Protein AF-A0AAV5L1L2-F1 (afdb_monomer_lite)

Radius of gyration: 14.23 Å; chains: 1; bounding box: 31×30×37 Å

Foldseek 3Di:
DQVVLLVQFQWKWWADQLDIDIDGSHDADDCFVVLLVVVVNVVSVVDPPPDHTDMATEHRDDAADAFPVQQDDDPGDDTHAYEYCDDDPGHDHHHDPTSPVRHD

Sequence (104 aa):
MVDRAQKTANFKLIIVNGRAYMERYNRAFQTRDVFTLWGILQLLRKYPGKVPDLELMFDCVDWPVIKSSDYAGPNASAPPPLFRYCADDETLDIVFPDWSFWGW

pLDDT: mean 94.89, std 3.11, range [80.69, 98.31]

Secondary structure (DSSP, 8-state):
-GGGGGGT-SEEEEEETTEEEEEESSPPSTTHHHHHHHHHHHHHHHSTTTSPPEEEEE--SSS---BGGGG-STTPPPPP--EES---TTB--EE---GGGT--

Organism: NCBI:txid152421

InterPro domains:
  IPR006598 Glycosyl transferase CAP10 domain [PF05686] (1-104)
  IPR051091 Protein O-Glucosyltransferase/Glycosyltransferase 90 [PTHR12203] (1-104)

Structure (mmCIF, N/CA/C/O backbone):
data_AF-A0AAV5L1L2-F1
#
_entry.id   AF-A0AAV5L1L2-F1
#
loop_
_atom_site.group_PDB
_atom_site.id
_atom_site.type_symbol
_atom_site.label_atom_id
_atom_site.label_alt_id
_atom_site.label_comp_id
_atom_site.label_asym_id
_atom_site.label_entity_id
_atom_site.label_seq_id
_atom_site.pdbx_PDB_ins_code
_atom_site.Cartn_x
_atom_site.Cartn_y
_atom_site.Cartn_z
_atom_site.occupancy
_atom_site.B_iso_or_equiv
_atom_site.auth_seq_id
_atom_site.auth_comp_id
_atom_site.auth_asym_id
_atom_site.auth_atom_id
_atom_site.pdbx_PDB_model_num
ATOM 1 N N . MET A 1 1 ? -1.104 -14.690 -4.875 1.00 80.94 1 MET A N 1
ATOM 2 C CA . MET A 1 1 ? -0.958 -13.534 -5.799 1.00 80.94 1 MET A CA 1
ATOM 3 C C . MET A 1 1 ? -0.361 -12.349 -5.055 1.00 80.94 1 MET A C 1
ATOM 5 O O . MET A 1 1 ? 0.694 -11.888 -5.467 1.00 80.94 1 MET A O 1
ATOM 9 N N . VAL A 1 2 ? -0.976 -11.934 -3.942 1.00 88.44 2 VAL A N 1
ATOM 10 C CA . VAL A 1 2 ? -0.507 -10.843 -3.069 1.00 88.44 2 VAL A CA 1
ATOM 11 C C . VAL A 1 2 ? 0.883 -11.118 -2.476 1.00 88.44 2 VAL A C 1
ATOM 13 O O . VAL A 1 2 ? 1.756 -10.263 -2.567 1.00 88.44 2 VAL A O 1
ATOM 16 N N . ASP A 1 3 ? 1.156 -12.346 -2.018 1.00 92.69 3 ASP A N 1
ATOM 17 C CA . ASP A 1 3 ? 2.458 -12.731 -1.430 1.00 92.69 3 ASP A CA 1
ATOM 18 C C . ASP A 1 3 ? 3.668 -12.497 -2.346 1.00 92.69 3 ASP A C 1
ATOM 20 O O . ASP A 1 3 ? 4.791 -12.335 -1.879 1.00 92.69 3 ASP A O 1
ATOM 24 N N . ARG A 1 4 ? 3.472 -12.427 -3.670 1.00 94.25 4 ARG A N 1
ATOM 25 C CA . ARG A 1 4 ? 4.569 -12.128 -4.603 1.00 94.25 4 ARG A CA 1
ATOM 26 C C . ARG A 1 4 ? 5.141 -10.723 -4.396 1.00 94.25 4 ARG A C 1
ATOM 28 O O . ARG A 1 4 ? 6.318 -10.525 -4.690 1.00 94.25 4 ARG A O 1
ATOM 35 N N . ALA A 1 5 ? 4.337 -9.787 -3.884 1.00 94.38 5 ALA A N 1
ATOM 36 C CA . ALA A 1 5 ? 4.762 -8.426 -3.566 1.00 94.38 5 ALA A CA 1
ATOM 37 C C . ALA A 1 5 ? 5.635 -8.359 -2.296 1.00 94.38 5 ALA A C 1
ATOM 39 O O . ALA A 1 5 ? 6.344 -7.377 -2.089 1.00 94.38 5 ALA A O 1
ATOM 40 N N . GLN A 1 6 ? 5.650 -9.417 -1.469 1.00 94.88 6 GLN A N 1
ATOM 41 C CA . GLN A 1 6 ? 6.442 -9.478 -0.233 1.00 94.88 6 GLN A CA 1
ATOM 42 C C . GLN A 1 6 ? 7.938 -9.242 -0.475 1.00 94.88 6 GLN A C 1
ATOM 44 O O . GLN A 1 6 ? 8.634 -8.742 0.403 1.00 94.88 6 GLN A O 1
ATOM 49 N N . LYS A 1 7 ? 8.437 -9.587 -1.669 1.00 92.50 7 LYS A N 1
ATOM 50 C CA . LYS A 1 7 ? 9.854 -9.451 -2.037 1.00 92.50 7 LYS A CA 1
ATOM 51 C C . LYS A 1 7 ? 10.396 -8.032 -1.846 1.00 92.50 7 LYS A C 1
ATOM 53 O O . LYS A 1 7 ? 11.577 -7.889 -1.551 1.00 92.50 7 LYS A O 1
ATOM 58 N N . THR A 1 8 ? 9.555 -7.017 -2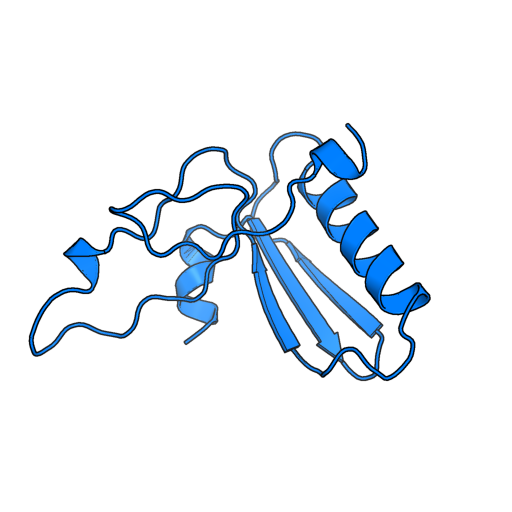.037 1.00 93.00 8 THR A N 1
ATOM 59 C CA . THR A 1 8 ? 9.929 -5.600 -1.914 1.00 93.00 8 THR A CA 1
ATOM 60 C C . THR A 1 8 ? 9.154 -4.879 -0.814 1.00 93.00 8 THR A C 1
ATOM 62 O O . THR A 1 8 ? 9.632 -3.876 -0.298 1.00 93.00 8 THR A O 1
ATOM 65 N N . ALA A 1 9 ? 7.996 -5.400 -0.396 1.00 96.69 9 ALA A N 1
ATOM 66 C CA . ALA A 1 9 ? 7.179 -4.779 0.638 1.00 96.69 9 ALA A CA 1
ATOM 67 C C . ALA A 1 9 ? 7.933 -4.556 1.967 1.00 96.69 9 ALA A C 1
ATOM 69 O O . ALA A 1 9 ? 8.698 -5.396 2.456 1.00 96.69 9 ALA A O 1
ATOM 70 N N . ASN A 1 10 ? 7.643 -3.424 2.607 1.00 97.31 10 ASN A N 1
ATOM 71 C CA . ASN A 1 10 ? 8.035 -3.147 3.984 1.00 97.31 10 ASN A CA 1
ATOM 72 C C . ASN A 1 10 ? 7.086 -3.817 4.975 1.00 97.31 10 ASN A C 1
ATOM 74 O O . ASN A 1 10 ? 7.542 -4.372 5.977 1.00 97.31 10 ASN A O 1
ATOM 78 N N . PHE A 1 11 ? 5.782 -3.793 4.703 1.00 97.56 11 PHE A N 1
ATOM 79 C CA . PHE A 1 11 ? 4.788 -4.407 5.574 1.00 97.56 11 PHE A CA 1
ATOM 80 C C . PHE A 1 11 ? 3.564 -4.898 4.803 1.00 97.56 11 PHE A C 1
ATOM 82 O O . PHE A 1 11 ? 3.259 -4.440 3.700 1.00 97.56 11 PHE A O 1
ATOM 89 N N . LYS A 1 12 ? 2.846 -5.821 5.435 1.00 97.94 12 LYS A N 1
ATOM 90 C CA . LYS A 1 12 ? 1.534 -6.295 5.022 1.00 97.94 12 LYS A CA 1
ATOM 91 C C . LYS A 1 12 ? 0.481 -5.799 5.991 1.00 97.94 12 LYS A C 1
ATOM 93 O O . LYS A 1 12 ? 0.645 -5.926 7.203 1.00 97.94 12 LYS A O 1
ATOM 98 N N . LEU A 1 13 ? -0.603 -5.260 5.458 1.00 97.88 13 LEU A N 1
ATOM 99 C CA . LEU A 1 13 ? -1.782 -4.878 6.217 1.00 97.88 13 LEU A CA 1
ATOM 100 C C . LEU A 1 13 ? -2.916 -5.842 5.900 1.00 97.88 13 LEU A C 1
ATOM 102 O O . LEU A 1 13 ? -3.243 -6.060 4.738 1.00 97.88 13 LEU A O 1
ATOM 106 N N . ILE A 1 14 ? -3.565 -6.342 6.940 1.00 98.12 14 ILE A N 1
ATOM 107 C CA . ILE A 1 14 ? -4.789 -7.123 6.836 1.00 98.12 14 ILE A CA 1
ATOM 108 C C . ILE A 1 14 ? -5.878 -6.393 7.617 1.00 98.12 14 ILE A C 1
ATOM 110 O O . ILE A 1 14 ? -5.665 -5.996 8.761 1.00 98.12 14 ILE A O 1
ATOM 114 N N . ILE A 1 15 ? -7.053 -6.230 7.021 1.00 98.31 15 ILE A N 1
ATOM 115 C CA . ILE A 1 15 ? -8.252 -5.773 7.721 1.00 98.31 15 ILE A CA 1
ATOM 116 C C . ILE A 1 15 ? -9.237 -6.935 7.733 1.00 98.31 15 ILE A C 1
ATOM 118 O O . ILE A 1 15 ? -9.559 -7.468 6.678 1.00 98.31 15 ILE A O 1
ATOM 122 N N . VAL A 1 16 ? -9.694 -7.331 8.923 1.00 98.12 16 VAL A N 1
ATOM 123 C CA . VAL A 1 16 ? -10.755 -8.335 9.100 1.00 98.12 16 VAL A CA 1
ATOM 124 C C . VAL A 1 16 ? -11.750 -7.815 10.122 1.00 98.12 16 VAL A C 1
ATOM 126 O O . VAL A 1 16 ? -11.353 -7.418 11.221 1.00 98.12 16 VAL A O 1
ATOM 129 N N . ASN A 1 17 ? -13.038 -7.815 9.783 1.00 96.81 17 ASN A N 1
ATOM 130 C CA . ASN A 1 17 ? -14.124 -7.361 10.655 1.00 96.81 17 ASN A CA 1
ATOM 131 C C . ASN A 1 17 ? -13.855 -5.967 11.260 1.00 96.81 17 ASN A C 1
ATOM 133 O O . ASN A 1 17 ? -14.049 -5.730 12.454 1.00 96.81 17 ASN A O 1
ATOM 137 N N . GLY A 1 18 ? -13.343 -5.043 10.440 1.00 96.69 18 GLY A N 1
ATOM 138 C CA . GLY A 1 18 ? -13.026 -3.670 10.847 1.00 96.69 18 GLY A CA 1
ATOM 139 C C . GLY A 1 18 ? -11.804 -3.520 11.762 1.00 96.69 18 GLY A C 1
ATOM 140 O O . GLY A 1 18 ? -11.553 -2.423 12.263 1.00 96.69 18 GLY A O 1
ATOM 141 N N . ARG A 1 19 ? -11.029 -4.587 11.986 1.00 97.50 19 ARG A N 1
ATOM 142 C CA . ARG A 1 19 ? -9.782 -4.551 12.755 1.00 97.50 19 ARG A CA 1
ATOM 143 C C . ARG A 1 19 ? -8.578 -4.672 11.828 1.00 97.50 19 ARG A C 1
ATOM 145 O O . ARG A 1 19 ? -8.493 -5.615 11.049 1.00 97.50 19 ARG A O 1
ATOM 152 N N . ALA A 1 20 ? -7.648 -3.730 11.953 1.00 97.88 20 ALA A N 1
ATOM 153 C CA . ALA A 1 20 ? -6.379 -3.743 11.238 1.00 97.88 20 ALA A CA 1
ATOM 154 C C . ALA A 1 20 ? -5.321 -4.578 11.980 1.00 97.88 20 ALA A C 1
ATOM 156 O O . ALA A 1 20 ? -5.137 -4.433 13.189 1.00 97.88 20 ALA A O 1
ATOM 157 N N . TYR A 1 21 ? -4.600 -5.399 11.228 1.00 98.12 21 TYR A N 1
ATOM 158 C CA . TYR A 1 21 ? -3.450 -6.194 11.636 1.00 98.12 21 TYR A CA 1
ATOM 159 C C . TYR A 1 21 ? -2.296 -5.871 10.696 1.00 98.12 21 TYR A C 1
ATOM 161 O O . TYR A 1 21 ? -2.496 -5.786 9.487 1.00 98.12 21 TYR A O 1
ATOM 169 N N . MET A 1 22 ? -1.091 -5.702 11.231 1.00 96.50 22 MET A N 1
ATOM 170 C CA . MET A 1 22 ? 0.089 -5.424 10.419 1.00 96.50 22 MET A CA 1
ATOM 171 C C . MET A 1 22 ? 1.187 -6.436 10.722 1.00 96.50 22 MET A C 1
ATOM 173 O O . MET A 1 22 ? 1.508 -6.686 11.883 1.00 96.50 22 MET A O 1
ATOM 177 N N . GLU A 1 23 ? 1.753 -7.002 9.662 1.00 96.94 23 GLU A N 1
ATOM 178 C CA . GLU A 1 23 ? 2.965 -7.809 9.703 1.00 96.94 23 GLU A CA 1
ATOM 179 C C . GLU A 1 23 ? 4.098 -7.022 9.043 1.00 96.94 23 GLU A C 1
ATOM 181 O O . GLU A 1 23 ? 3.982 -6.576 7.901 1.00 96.94 23 GLU A O 1
ATOM 186 N N . ARG A 1 24 ? 5.207 -6.840 9.760 1.00 96.44 24 ARG A N 1
ATOM 187 C CA . ARG A 1 24 ? 6.367 -6.104 9.254 1.00 96.44 24 ARG A CA 1
ATOM 188 C C . ARG A 1 24 ? 7.374 -7.071 8.641 1.00 96.44 24 ARG A C 1
ATOM 190 O O . ARG A 1 24 ? 7.861 -7.955 9.341 1.00 96.44 24 ARG A O 1
ATOM 197 N N . TYR A 1 25 ? 7.754 -6.834 7.390 1.00 96.19 25 TYR A N 1
ATOM 198 C CA . TYR A 1 25 ? 8.799 -7.592 6.694 1.00 96.19 25 TYR A CA 1
ATOM 199 C C . TYR A 1 25 ? 10.152 -6.903 6.773 1.00 96.19 25 TYR A C 1
ATOM 201 O O . TYR A 1 25 ? 11.141 -7.515 7.164 1.00 96.19 25 TYR A O 1
ATOM 209 N N . ASN A 1 26 ? 10.182 -5.608 6.467 1.00 94.38 26 ASN A N 1
ATOM 210 C CA . ASN A 1 26 ? 11.390 -4.798 6.471 1.00 94.38 26 ASN A CA 1
A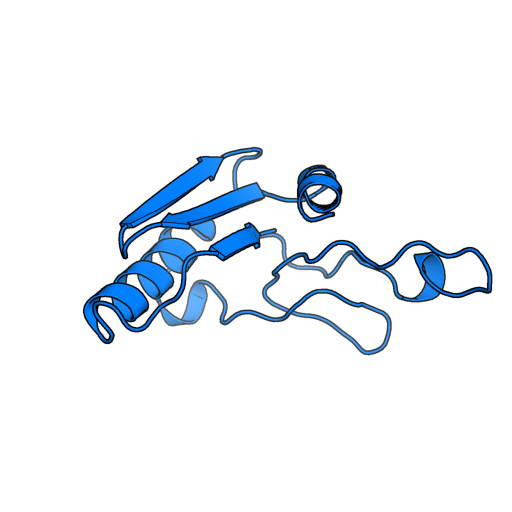TOM 211 C C . ASN A 1 26 ? 11.130 -3.483 7.198 1.00 94.38 26 ASN A C 1
ATOM 213 O O . ASN A 1 26 ? 10.012 -2.970 7.229 1.00 94.38 26 ASN A O 1
ATOM 217 N N . ARG A 1 27 ? 12.181 -2.899 7.773 1.00 94.44 27 ARG A N 1
ATOM 218 C CA . ARG A 1 27 ? 12.081 -1.578 8.395 1.00 94.44 27 ARG A CA 1
ATOM 219 C C . ARG A 1 27 ? 11.784 -0.531 7.317 1.00 94.44 27 ARG A C 1
ATOM 221 O O . ARG A 1 27 ? 12.544 -0.423 6.358 1.00 94.44 27 ARG A O 1
ATOM 228 N N . ALA A 1 28 ? 10.706 0.232 7.480 1.00 94.44 28 ALA A N 1
ATOM 229 C CA . ALA A 1 28 ? 10.446 1.392 6.636 1.00 94.44 28 ALA A CA 1
ATOM 230 C C . ALA A 1 28 ? 11.447 2.516 6.937 1.00 94.44 28 ALA A C 1
ATOM 232 O O . ALA A 1 28 ? 11.993 2.615 8.042 1.00 94.44 28 ALA A O 1
ATOM 233 N N . PHE A 1 29 ? 11.696 3.378 5.952 1.00 93.12 29 PHE A N 1
ATOM 234 C CA . PHE A 1 29 ? 12.475 4.585 6.192 1.00 93.12 29 PHE A CA 1
ATOM 235 C C . PHE A 1 29 ? 11.726 5.475 7.194 1.00 93.12 29 PHE A C 1
ATOM 237 O O . PHE A 1 29 ? 10.557 5.785 6.990 1.00 93.12 29 PHE A O 1
ATOM 244 N N . GLN A 1 30 ? 12.399 5.864 8.280 1.00 92.94 30 GLN A N 1
ATOM 245 C CA . GLN A 1 30 ? 11.846 6.717 9.340 1.00 92.94 30 GLN A CA 1
ATOM 246 C C . GLN A 1 30 ? 10.479 6.232 9.872 1.00 92.94 30 GLN A C 1
ATOM 248 O O . GLN A 1 30 ? 10.409 5.142 10.433 1.00 92.94 30 GLN A O 1
ATOM 253 N N . THR A 1 31 ? 9.438 7.057 9.755 1.00 94.06 31 THR A N 1
ATOM 254 C CA . THR A 1 31 ? 8.088 6.907 10.335 1.00 94.06 31 THR A CA 1
ATOM 255 C C . THR A 1 31 ? 7.018 6.691 9.260 1.00 94.06 31 THR A C 1
ATOM 257 O O . THR A 1 31 ? 5.819 6.788 9.530 1.00 94.06 31 THR A O 1
ATOM 260 N N . ARG A 1 32 ? 7.430 6.405 8.020 1.00 95.69 32 ARG A N 1
ATOM 261 C CA . ARG A 1 32 ? 6.52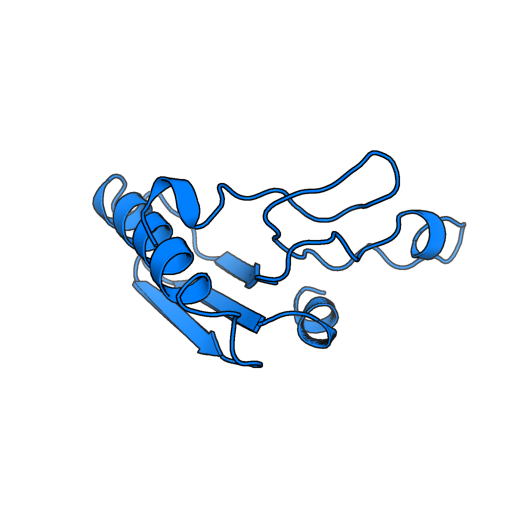9 6.347 6.861 1.00 95.69 32 ARG A CA 1
ATOM 262 C C . ARG A 1 32 ? 5.439 5.284 7.002 1.00 95.69 32 ARG A C 1
ATOM 264 O O . ARG A 1 32 ? 4.283 5.531 6.660 1.00 95.69 32 ARG A O 1
ATOM 271 N N . ASP A 1 33 ? 5.790 4.116 7.531 1.00 95.12 33 ASP A N 1
ATOM 272 C CA . ASP A 1 33 ? 4.838 3.045 7.839 1.00 95.12 33 ASP A CA 1
ATOM 273 C C . ASP A 1 33 ? 3.856 3.463 8.942 1.00 95.12 33 ASP A C 1
ATOM 275 O O . ASP A 1 33 ? 2.652 3.257 8.803 1.00 95.12 33 ASP A O 1
ATOM 279 N N . VAL A 1 34 ? 4.342 4.119 9.999 1.00 95.94 34 VAL A N 1
ATOM 280 C CA . VAL A 1 34 ? 3.519 4.611 11.115 1.00 95.94 34 VAL A CA 1
ATOM 281 C C . VAL A 1 34 ? 2.436 5.577 10.633 1.00 95.94 34 VAL A C 1
ATOM 283 O O . VAL A 1 34 ? 1.267 5.399 10.975 1.00 95.94 34 VAL A O 1
ATOM 286 N N . PHE A 1 35 ? 2.788 6.574 9.820 1.00 96.12 35 PHE A N 1
ATOM 287 C CA . PHE A 1 35 ? 1.823 7.564 9.330 1.00 96.12 35 PHE A CA 1
ATOM 288 C C . PHE A 1 35 ? 0.893 7.012 8.242 1.00 96.12 35 PHE A C 1
ATOM 290 O O . PHE A 1 35 ? -0.290 7.353 8.228 1.00 96.12 35 PHE A O 1
ATOM 297 N N . THR A 1 36 ? 1.366 6.078 7.412 1.00 95.44 36 THR A N 1
ATOM 298 C CA . THR A 1 36 ? 0.491 5.332 6.491 1.00 95.44 36 THR A CA 1
ATOM 299 C C . THR A 1 36 ? -0.569 4.547 7.267 1.00 95.44 36 THR A C 1
ATOM 301 O O . THR A 1 36 ? -1.767 4.649 6.989 1.00 95.44 36 THR A O 1
ATOM 304 N N . LEU A 1 37 ? -0.157 3.820 8.312 1.00 95.81 37 LEU A N 1
ATOM 305 C CA . LEU A 1 37 ? -1.079 3.115 9.204 1.00 95.81 37 LEU A CA 1
ATOM 306 C C . LEU A 1 37 ? -2.011 4.085 9.933 1.00 95.81 37 LEU A C 1
ATOM 308 O O . LEU A 1 37 ? -3.200 3.797 10.067 1.00 95.81 37 LEU A O 1
ATOM 312 N N . TRP A 1 38 ? -1.514 5.249 10.361 1.00 95.88 38 TRP A N 1
ATOM 313 C CA . TRP A 1 38 ? -2.342 6.277 10.987 1.00 95.88 38 TRP A CA 1
ATOM 314 C C . TRP A 1 38 ? -3.498 6.694 10.078 1.00 95.88 38 TRP A C 1
ATOM 316 O O . TRP A 1 38 ? -4.640 6.755 10.537 1.00 95.88 38 TRP A O 1
ATOM 326 N N . GLY A 1 39 ? -3.246 6.898 8.785 1.00 94.75 39 GLY A N 1
ATOM 327 C CA . GLY A 1 39 ? -4.300 7.244 7.838 1.00 94.75 39 GLY A CA 1
ATOM 328 C C . GLY A 1 39 ? -5.344 6.164 7.628 1.00 94.75 39 GLY A C 1
ATOM 329 O O . GLY A 1 39 ? -6.542 6.455 7.583 1.00 94.75 39 GLY A O 1
ATOM 330 N N . ILE A 1 40 ? -4.917 4.909 7.620 1.00 95.81 40 ILE A N 1
ATOM 331 C CA . ILE A 1 40 ? -5.819 3.760 7.532 1.00 95.81 40 ILE A CA 1
ATOM 332 C C . ILE A 1 40 ? -6.673 3.643 8.800 1.00 95.81 40 ILE A C 1
ATOM 334 O O . ILE A 1 40 ? -7.879 3.402 8.721 1.00 95.81 40 ILE A O 1
ATOM 338 N N . LEU A 1 41 ? -6.095 3.897 9.975 1.00 96.19 41 LEU A N 1
ATOM 339 C CA . LEU A 1 41 ? -6.851 3.946 11.226 1.00 96.19 41 LEU A CA 1
ATOM 340 C C . LEU A 1 41 ? -7.877 5.088 11.228 1.00 96.19 41 LEU A C 1
ATOM 342 O O . LEU A 1 41 ? -8.990 4.898 11.722 1.00 96.19 41 LEU A O 1
ATOM 346 N N . GLN A 1 42 ? -7.562 6.249 10.640 1.00 95.44 42 GLN A N 1
ATOM 347 C CA . GLN A 1 42 ? -8.554 7.316 10.453 1.00 95.44 42 GLN A CA 1
ATOM 348 C C . GLN A 1 42 ? -9.688 6.877 9.512 1.00 95.44 42 GLN A C 1
ATOM 350 O O . GLN A 1 42 ? -10.855 7.135 9.813 1.00 95.44 42 GLN A O 1
ATOM 355 N N . LEU A 1 43 ? -9.378 6.176 8.414 1.00 95.31 43 LEU A N 1
ATOM 356 C CA . LEU A 1 43 ? -10.378 5.641 7.482 1.00 95.31 43 LEU A CA 1
ATOM 357 C C . LEU A 1 43 ? -11.339 4.668 8.182 1.00 95.31 43 LEU A C 1
ATOM 359 O O . LEU A 1 43 ? -12.556 4.823 8.068 1.00 95.31 43 LEU A O 1
ATOM 363 N N . LEU A 1 44 ? -10.802 3.717 8.953 1.00 97.25 44 LEU A N 1
ATOM 364 C CA . LEU A 1 44 ? -11.592 2.746 9.717 1.00 97.25 44 LEU A CA 1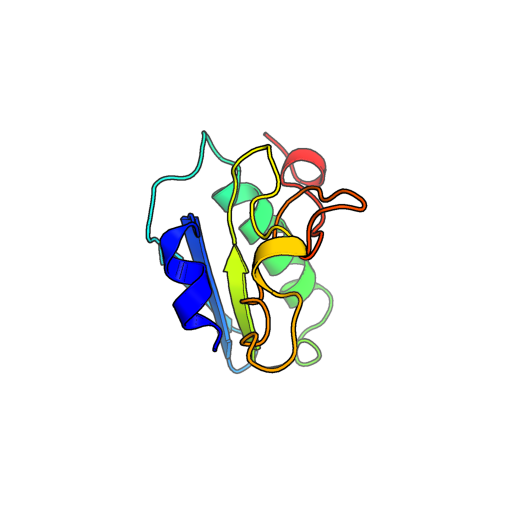
ATOM 365 C C . LEU A 1 44 ? -12.485 3.417 10.767 1.00 97.25 44 LEU A C 1
ATOM 367 O O . LEU A 1 44 ? -13.640 3.027 10.934 1.00 97.25 44 LEU A O 1
ATOM 371 N N . ARG A 1 45 ? -11.981 4.459 11.441 1.00 97.06 45 ARG A N 1
ATOM 372 C CA . ARG A 1 45 ? -12.765 5.253 12.401 1.00 97.06 45 ARG A CA 1
ATOM 373 C C . ARG A 1 45 ? -13.879 6.051 11.728 1.00 97.06 45 ARG A C 1
ATOM 375 O O . ARG A 1 45 ? -14.962 6.162 12.292 1.00 97.06 45 ARG A O 1
ATOM 382 N N . LYS A 1 46 ? -13.617 6.621 10.548 1.00 97.56 46 LYS A N 1
ATOM 383 C CA . LYS A 1 46 ? -14.588 7.437 9.804 1.00 97.56 46 LYS A CA 1
ATOM 384 C C . LYS A 1 46 ? -15.692 6.592 9.170 1.00 97.56 46 LYS A C 1
ATOM 386 O O . LYS A 1 46 ? -16.830 7.052 9.088 1.00 97.56 46 LYS A O 1
ATOM 391 N N . TYR A 1 47 ? -15.379 5.365 8.751 1.00 97.31 47 TYR A N 1
ATOM 392 C CA . TYR A 1 47 ? -16.328 4.467 8.090 1.00 97.31 47 TYR A CA 1
ATOM 393 C C . TYR A 1 47 ? -16.422 3.077 8.752 1.00 97.31 47 TYR A C 1
ATOM 395 O O . TYR A 1 47 ? -16.091 2.068 8.117 1.00 97.31 47 TYR A O 1
ATOM 403 N N . PRO A 1 48 ? -16.921 2.985 10.001 1.00 96.75 48 PRO A N 1
ATOM 404 C CA . PRO A 1 48 ? -17.049 1.708 10.698 1.00 96.75 48 PRO A CA 1
ATOM 405 C C . PRO A 1 48 ? -17.939 0.728 9.924 1.00 96.75 48 PRO A C 1
ATOM 407 O O . PRO A 1 48 ? -19.032 1.087 9.488 1.00 96.75 48 PRO A O 1
ATOM 410 N N . GLY A 1 49 ? -17.462 -0.505 9.735 1.00 95.75 49 GLY A N 1
ATOM 411 C CA . GLY A 1 49 ? -18.197 -1.574 9.045 1.00 95.75 49 GLY A CA 1
ATOM 412 C C . GLY A 1 49 ? -18.358 -1.402 7.529 1.00 95.75 49 GLY A C 1
ATOM 413 O O . GLY A 1 49 ? -19.009 -2.231 6.904 1.00 95.75 49 GLY A O 1
ATOM 414 N N . LYS A 1 50 ? -17.789 -0.347 6.926 1.00 97.38 50 LYS A N 1
ATOM 415 C CA . LYS A 1 50 ? -17.852 -0.115 5.469 1.00 97.38 50 LYS A CA 1
ATOM 416 C C . LYS A 1 50 ? -16.555 -0.447 4.735 1.00 97.38 50 LYS A C 1
ATOM 418 O O . LYS A 1 50 ? -16.575 -0.570 3.515 1.00 97.38 50 LYS A O 1
ATOM 423 N N . VAL A 1 51 ? -15.437 -0.549 5.453 1.00 96.75 51 VAL A N 1
ATOM 424 C CA . VAL A 1 51 ? -14.174 -1.025 4.878 1.00 96.75 51 VAL A CA 1
ATOM 425 C C . VAL A 1 51 ? -14.235 -2.554 4.837 1.00 96.75 51 VAL A C 1
ATOM 427 O O . VAL A 1 51 ? -14.441 -3.152 5.895 1.00 96.75 51 VAL A O 1
ATOM 430 N N . PRO A 1 52 ? -14.118 -3.179 3.652 1.00 97.69 52 PRO A N 1
ATOM 431 C CA . PRO A 1 52 ? -14.222 -4.624 3.522 1.00 97.69 52 PRO A CA 1
ATOM 432 C C . PRO A 1 52 ? -12.998 -5.327 4.107 1.00 97.69 52 PRO A C 1
ATOM 434 O O . PRO A 1 52 ? -11.956 -4.708 4.342 1.00 97.69 52 PRO A O 1
ATOM 437 N N . ASP A 1 53 ? -13.127 -6.638 4.281 1.00 98.12 53 ASP A N 1
ATOM 438 C CA . ASP A 1 53 ? -11.987 -7.488 4.588 1.00 98.12 53 ASP A CA 1
ATOM 439 C C . ASP A 1 53 ? -11.022 -7.496 3.396 1.00 98.12 53 ASP A C 1
ATOM 441 O O . ASP A 1 53 ? -11.430 -7.695 2.248 1.00 98.12 53 ASP A O 1
ATOM 445 N N . LEU A 1 54 ? -9.746 -7.222 3.661 1.00 96.50 54 LEU A N 1
ATOM 446 C CA . LEU A 1 54 ? -8.730 -7.035 2.627 1.00 96.50 54 LEU A CA 1
ATOM 447 C C . LEU A 1 54 ? -7.324 -7.335 3.145 1.00 96.50 54 LEU A C 1
ATOM 449 O O . LEU A 1 54 ? -7.054 -7.276 4.345 1.00 96.50 54 LEU A O 1
ATOM 453 N N . GLU A 1 55 ? -6.421 -7.609 2.209 1.00 97.00 55 GLU A N 1
ATOM 454 C CA . GLU A 1 55 ? -4.990 -7.801 2.438 1.00 97.00 55 GLU A CA 1
ATOM 455 C C . GLU A 1 55 ? -4.220 -6.945 1.426 1.00 97.00 55 GLU A C 1
ATOM 457 O O . GLU A 1 55 ? -4.445 -7.054 0.220 1.00 97.00 55 GLU A O 1
ATOM 462 N N . LEU A 1 56 ? -3.334 -6.073 1.915 1.00 97.19 56 LEU A N 1
ATOM 463 C CA . LEU A 1 56 ? -2.557 -5.125 1.113 1.00 97.19 56 LEU A CA 1
ATOM 464 C C . LEU A 1 56 ? -1.073 -5.233 1.448 1.00 97.19 56 LEU A C 1
ATOM 466 O O . LEU A 1 56 ? -0.690 -5.414 2.604 1.00 97.19 56 LEU A O 1
ATOM 470 N N . MET A 1 57 ? -0.241 -5.042 0.431 1.00 97.62 57 MET A N 1
ATOM 471 C CA . MET A 1 57 ? 1.214 -5.012 0.542 1.00 97.62 57 MET A CA 1
ATOM 472 C C . MET A 1 57 ? 1.698 -3.589 0.311 1.00 97.62 57 MET A C 1
ATOM 474 O O . MET A 1 57 ? 1.344 -2.998 -0.705 1.00 97.62 57 MET A O 1
ATOM 478 N N . PHE A 1 58 ? 2.502 -3.054 1.226 1.00 97.69 58 PHE A N 1
ATOM 479 C CA . PHE A 1 58 ? 3.015 -1.688 1.148 1.00 97.69 58 PHE A CA 1
ATOM 480 C C . PHE A 1 58 ? 4.534 -1.676 1.049 1.00 97.69 58 PHE A C 1
ATOM 482 O O . PHE A 1 58 ? 5.220 -2.319 1.847 1.00 97.69 58 PHE A O 1
ATOM 489 N N . ASP A 1 59 ? 5.053 -0.882 0.119 1.00 97.00 59 ASP A N 1
ATOM 490 C CA . ASP A 1 59 ? 6.460 -0.503 0.053 1.00 97.00 59 ASP A CA 1
ATOM 491 C C . ASP A 1 59 ? 6.585 1.013 0.260 1.00 97.00 59 ASP A C 1
ATOM 493 O O . ASP A 1 59 ? 6.013 1.831 -0.460 1.00 97.00 59 ASP A O 1
ATOM 497 N N . CYS A 1 60 ? 7.323 1.375 1.305 1.00 95.94 60 CYS A N 1
ATOM 498 C CA . CYS A 1 60 ? 7.473 2.725 1.821 1.00 95.94 60 CYS A CA 1
ATOM 499 C C . CYS A 1 60 ? 8.659 3.496 1.214 1.00 95.94 60 CYS A C 1
ATOM 501 O O . CYS A 1 60 ? 9.005 4.568 1.723 1.00 95.94 60 CYS A O 1
ATOM 503 N N . VAL A 1 61 ? 9.334 2.957 0.199 1.00 93.44 61 VAL A N 1
ATOM 504 C CA . VAL A 1 61 ? 10.471 3.620 -0.467 1.00 93.44 61 VAL A CA 1
ATOM 505 C C . VAL A 1 61 ? 9.979 4.595 -1.560 1.00 93.44 61 VAL A C 1
ATOM 507 O O . VAL A 1 61 ? 8.810 4.569 -1.946 1.00 93.44 61 VAL A O 1
ATOM 510 N N . ASP A 1 62 ? 10.856 5.484 -2.026 1.00 91.06 62 ASP A N 1
ATOM 511 C CA . ASP A 1 62 ? 10.512 6.614 -2.901 1.00 91.06 62 ASP A CA 1
ATOM 512 C C . ASP A 1 62 ? 10.194 6.251 -4.355 1.00 91.06 62 ASP A C 1
ATOM 514 O O . ASP A 1 62 ? 9.432 6.973 -4.981 1.00 91.06 62 ASP A O 1
ATOM 518 N N . TRP A 1 63 ? 10.778 5.187 -4.911 1.00 93.25 63 TRP A N 1
ATOM 519 C CA . TRP A 1 63 ? 10.706 4.898 -6.351 1.00 93.25 63 TRP A CA 1
ATOM 520 C C . TRP A 1 63 ? 9.795 3.706 -6.645 1.00 93.25 63 TRP A C 1
ATOM 522 O O . TRP A 1 63 ? 9.903 2.712 -5.924 1.00 93.25 63 TRP A O 1
ATOM 532 N N . PRO A 1 64 ? 8.951 3.749 -7.692 1.00 94.31 64 PRO A N 1
ATOM 533 C CA . PRO A 1 64 ? 8.148 2.602 -8.099 1.00 94.31 64 PRO A CA 1
ATOM 534 C C . PRO A 1 64 ? 9.032 1.468 -8.636 1.00 94.31 64 PRO A C 1
ATOM 536 O O . PRO A 1 64 ? 10.147 1.696 -9.111 1.00 94.31 64 PRO A O 1
ATOM 539 N N . VAL A 1 65 ? 8.572 0.220 -8.506 1.00 95.56 65 VAL A N 1
ATOM 540 C CA . VAL A 1 65 ? 9.413 -0.974 -8.739 1.00 95.56 65 VAL A CA 1
ATOM 541 C C . VAL A 1 65 ? 8.748 -2.058 -9.577 1.00 95.56 65 VAL A C 1
ATOM 543 O O . VAL A 1 65 ? 9.446 -2.946 -10.069 1.00 95.56 65 VAL A O 1
ATOM 546 N N . ILE A 1 66 ? 7.430 -2.017 -9.770 1.00 96.06 66 ILE A N 1
ATOM 547 C CA . ILE A 1 66 ? 6.722 -3.003 -10.585 1.00 96.06 66 ILE A CA 1
ATOM 548 C C . ILE A 1 66 ? 6.721 -2.520 -12.034 1.00 96.06 66 ILE A C 1
ATOM 550 O O . ILE A 1 66 ? 5.785 -1.869 -12.484 1.00 96.06 66 ILE A O 1
ATOM 554 N N . LYS A 1 67 ? 7.780 -2.834 -12.784 1.00 96.06 67 LYS A N 1
ATOM 555 C CA . LYS A 1 67 ? 7.911 -2.418 -14.188 1.00 96.06 67 LYS A CA 1
ATOM 556 C C . LYS A 1 67 ? 6.898 -3.126 -15.076 1.00 96.06 67 LYS A C 1
ATOM 558 O O . LYS A 1 67 ? 6.811 -4.350 -15.067 1.00 96.06 67 LYS A O 1
ATOM 563 N N . SER A 1 68 ? 6.181 -2.367 -15.895 1.00 95.69 68 SER A N 1
ATOM 564 C CA . SER A 1 68 ? 5.194 -2.891 -16.847 1.00 95.69 68 SER A CA 1
ATOM 565 C C . SER A 1 68 ? 5.791 -3.894 -17.841 1.00 95.69 68 SER A C 1
ATOM 567 O O . SER A 1 68 ? 5.157 -4.901 -18.160 1.00 95.69 68 SER A O 1
ATOM 569 N N . SER A 1 69 ? 7.036 -3.671 -18.266 1.00 95.25 69 SER A N 1
ATOM 570 C CA . SER A 1 69 ? 7.769 -4.541 -19.190 1.00 95.25 69 SER A CA 1
ATOM 571 C C . SER A 1 69 ? 7.995 -5.958 -18.656 1.00 95.25 69 SER A C 1
ATOM 573 O O . SER A 1 69 ? 7.960 -6.904 -19.441 1.00 95.25 69 SER A O 1
ATOM 575 N N . ASP A 1 70 ? 8.141 -6.133 -17.339 1.00 94.00 70 ASP A N 1
ATOM 576 C CA . ASP A 1 70 ? 8.322 -7.451 -16.707 1.00 94.00 70 ASP A CA 1
ATOM 577 C C . ASP A 1 70 ? 7.044 -8.308 -16.764 1.00 94.00 70 ASP A C 1
ATOM 579 O O . ASP A 1 70 ? 7.079 -9.525 -16.556 1.00 94.00 70 ASP A O 1
ATOM 583 N N . TYR A 1 71 ? 5.904 -7.673 -17.050 1.00 93.81 71 TYR A N 1
ATOM 584 C CA . TYR A 1 71 ? 4.582 -8.293 -17.095 1.00 93.81 71 TYR A CA 1
ATOM 585 C C . TYR A 1 71 ? 3.919 -8.169 -18.476 1.00 93.81 71 TYR A C 1
ATOM 587 O O . TYR A 1 71 ? 2.723 -8.427 -18.615 1.00 93.81 71 TYR A O 1
ATOM 595 N N . ALA A 1 72 ? 4.690 -7.822 -19.511 1.00 90.31 72 ALA A N 1
ATOM 596 C CA . ALA A 1 72 ? 4.228 -7.765 -20.891 1.00 90.31 72 ALA A CA 1
ATOM 597 C C . ALA A 1 72 ? 4.537 -9.079 -21.633 1.00 90.31 72 ALA A C 1
ATOM 599 O O . ALA A 1 72 ? 5.679 -9.532 -21.678 1.00 90.31 72 ALA A O 1
ATOM 600 N N . GLY A 1 73 ? 3.525 -9.697 -22.251 1.00 90.25 73 GLY A N 1
ATOM 601 C CA . GLY A 1 73 ? 3.708 -10.833 -23.163 1.00 90.25 73 GLY A CA 1
ATOM 602 C C . GLY A 1 73 ? 2.704 -11.978 -22.984 1.00 90.25 73 GLY A C 1
ATOM 603 O O . GLY A 1 73 ? 1.975 -12.025 -21.995 1.00 90.25 73 GLY A O 1
ATOM 604 N N . PRO A 1 74 ? 2.671 -12.937 -23.929 1.00 88.50 74 PRO A N 1
ATOM 605 C CA . PRO A 1 74 ? 1.644 -13.984 -23.985 1.00 88.50 74 PRO A CA 1
ATOM 606 C C . PRO A 1 74 ? 1.669 -14.963 -22.800 1.00 88.50 74 PRO A C 1
ATOM 608 O O . PRO A 1 74 ? 0.651 -15.577 -22.507 1.00 88.50 74 PRO A O 1
ATOM 611 N N . ASN A 1 75 ? 2.804 -15.081 -22.102 1.00 90.25 75 ASN A N 1
ATOM 612 C CA . ASN A 1 75 ? 2.976 -15.949 -20.928 1.00 90.25 75 ASN A CA 1
ATOM 613 C C . ASN A 1 75 ? 3.305 -15.158 -19.651 1.00 90.25 75 ASN A C 1
ATOM 615 O O . ASN A 1 75 ? 3.792 -15.730 -18.673 1.00 90.25 75 ASN A O 1
ATOM 619 N N . ALA A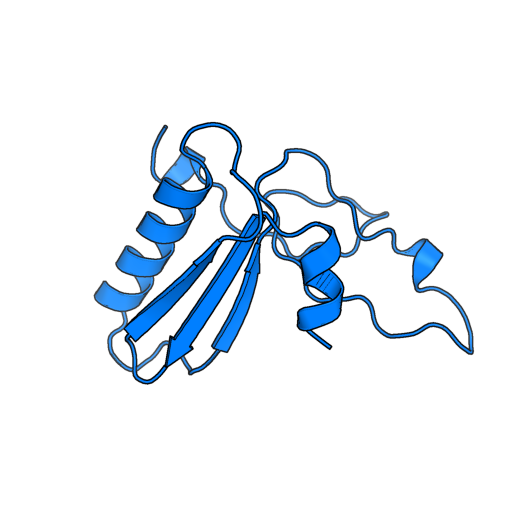 1 76 ? 3.100 -13.839 -19.661 1.00 90.88 76 ALA A N 1
ATOM 620 C CA . ALA A 1 76 ? 3.389 -13.018 -18.501 1.00 90.88 76 ALA A CA 1
ATOM 621 C C . ALA A 1 76 ? 2.387 -13.307 -17.376 1.00 90.88 76 ALA A C 1
ATOM 623 O O . ALA A 1 76 ? 1.174 -13.365 -17.578 1.00 90.88 76 ALA A O 1
ATOM 624 N N . SER A 1 77 ? 2.898 -13.484 -16.160 1.00 91.50 77 SER A N 1
ATOM 625 C CA . SER A 1 77 ? 2.045 -13.529 -14.972 1.00 91.50 77 SER A CA 1
ATOM 626 C C . SER A 1 77 ? 1.415 -12.158 -14.725 1.00 91.50 77 SER A C 1
ATOM 628 O O . SER A 1 77 ? 2.046 -11.152 -15.027 1.00 91.50 77 SER A O 1
ATOM 630 N N . ALA A 1 78 ? 0.256 -12.091 -14.073 1.00 92.50 78 ALA A N 1
ATOM 631 C CA . ALA A 1 78 ? -0.265 -10.810 -13.596 1.00 92.50 78 ALA A CA 1
ATOM 632 C C . ALA A 1 78 ? 0.737 -10.121 -12.636 1.00 92.50 78 ALA A C 1
ATOM 634 O O . ALA A 1 78 ? 1.408 -10.829 -11.864 1.00 92.50 78 ALA A O 1
ATOM 635 N N . PRO A 1 79 ? 0.839 -8.779 -12.657 1.00 94.44 79 PRO A N 1
ATOM 636 C CA . PRO A 1 79 ? 1.693 -8.039 -11.736 1.00 94.44 79 PRO A CA 1
ATOM 637 C C . PRO A 1 79 ? 1.238 -8.255 -10.284 1.00 94.44 79 PRO A C 1
ATOM 639 O O . PRO A 1 79 ? 0.040 -8.408 -10.021 1.00 94.44 79 PRO A O 1
ATOM 642 N N . PRO A 1 80 ? 2.169 -8.318 -9.317 1.00 95.75 80 PRO A N 1
ATOM 643 C CA . PRO A 1 80 ? 1.806 -8.370 -7.911 1.00 95.75 80 PRO A CA 1
ATOM 644 C C . PRO A 1 80 ? 1.205 -7.019 -7.479 1.00 95.75 80 PRO A C 1
ATOM 646 O O . PRO A 1 80 ? 1.771 -5.980 -7.813 1.00 95.75 80 PRO A O 1
ATOM 649 N N . PRO A 1 81 ? 0.092 -7.000 -6.723 1.00 96.00 81 PRO A N 1
ATOM 650 C CA . PRO A 1 81 ? -0.462 -5.753 -6.212 1.00 96.00 81 PRO A CA 1
ATOM 651 C C . PRO A 1 81 ? 0.443 -5.211 -5.100 1.00 96.00 81 PRO A C 1
ATOM 653 O O . PRO A 1 81 ? 0.514 -5.796 -4.017 1.00 96.00 81 PRO A O 1
ATOM 656 N N . LEU A 1 82 ? 1.140 -4.109 -5.373 1.00 97.44 82 LEU A N 1
ATOM 657 C CA . LEU A 1 82 ? 2.004 -3.420 -4.417 1.00 97.44 82 LEU A CA 1
ATOM 658 C C . LEU A 1 82 ? 1.577 -1.958 -4.307 1.00 97.44 82 LEU A C 1
ATOM 660 O O . LEU A 1 82 ? 1.491 -1.266 -5.317 1.00 97.44 82 LEU A O 1
ATOM 664 N N . PHE A 1 83 ? 1.306 -1.500 -3.088 1.00 97.50 83 PHE A N 1
ATOM 665 C CA . PHE A 1 83 ? 0.966 -0.112 -2.811 1.00 97.50 83 PHE A CA 1
ATOM 666 C C . PHE A 1 83 ? 2.226 0.705 -2.547 1.00 97.50 83 PHE A C 1
ATOM 668 O O . PHE A 1 83 ? 3.079 0.302 -1.750 1.00 97.50 83 PHE A O 1
ATOM 675 N N . ARG A 1 84 ? 2.304 1.870 -3.192 1.00 95.56 84 ARG A N 1
ATOM 676 C CA . ARG A 1 84 ? 3.399 2.838 -3.064 1.00 95.56 84 ARG A CA 1
ATOM 677 C C . ARG A 1 84 ? 2.880 4.265 -3.112 1.00 95.56 84 ARG A C 1
ATOM 679 O O . ARG A 1 84 ? 1.710 4.511 -3.373 1.00 95.56 84 ARG A O 1
ATOM 686 N N . TYR A 1 85 ? 3.774 5.212 -2.878 1.00 94.75 85 TYR A N 1
ATOM 687 C CA . TYR A 1 85 ? 3.449 6.635 -2.817 1.00 94.75 85 TYR A CA 1
ATOM 688 C C . TYR A 1 85 ? 3.481 7.340 -4.177 1.00 94.75 85 TYR A C 1
ATOM 690 O O . TYR A 1 85 ? 2.933 8.429 -4.320 1.00 94.75 85 TYR A O 1
ATOM 698 N N . CYS A 1 86 ? 4.097 6.721 -5.184 1.00 94.38 86 CYS A N 1
ATOM 699 C CA . CYS A 1 86 ? 4.156 7.231 -6.547 1.00 94.38 86 CYS A CA 1
ATOM 700 C C . CYS A 1 86 ? 4.241 6.077 -7.556 1.00 94.38 86 CYS A C 1
ATOM 702 O O . CYS A 1 86 ? 4.549 4.939 -7.195 1.00 94.38 86 CYS A O 1
ATOM 704 N N . ALA A 1 87 ? 3.945 6.405 -8.809 1.00 94.94 87 ALA A N 1
ATOM 705 C CA . ALA A 1 87 ? 4.103 5.570 -9.991 1.00 94.94 87 ALA A CA 1
ATOM 706 C C . ALA A 1 87 ? 4.306 6.493 -11.206 1.00 94.94 87 ALA A C 1
ATOM 708 O O . ALA A 1 87 ? 4.109 7.709 -11.108 1.00 94.94 87 ALA A O 1
ATOM 709 N N . ASP A 1 88 ? 4.688 5.912 -12.333 1.00 94.81 88 ASP A N 1
ATOM 710 C CA . ASP A 1 88 ? 4.840 6.565 -13.633 1.00 94.81 88 ASP A CA 1
ATOM 711 C C . ASP A 1 88 ? 4.222 5.694 -14.742 1.00 94.81 88 ASP A C 1
ATOM 713 O O . ASP A 1 88 ? 3.690 4.616 -14.476 1.00 94.81 88 ASP A O 1
ATOM 717 N N . ASP A 1 89 ? 4.293 6.154 -15.993 1.00 96.12 89 ASP A N 1
ATOM 718 C CA . ASP A 1 89 ? 3.720 5.445 -17.146 1.00 96.12 89 ASP A CA 1
ATOM 719 C C . ASP A 1 89 ? 4.398 4.089 -17.432 1.00 96.12 89 ASP A C 1
ATOM 721 O O . ASP A 1 89 ? 3.868 3.272 -18.189 1.00 96.12 89 ASP A O 1
ATOM 725 N N . GLU A 1 90 ? 5.565 3.824 -16.838 1.00 96.88 90 GLU A N 1
ATOM 726 C CA . GLU A 1 90 ? 6.320 2.587 -17.031 1.00 96.88 90 GLU A CA 1
ATOM 727 C C . GLU A 1 90 ? 6.104 1.580 -15.895 1.00 96.88 90 GLU A C 1
ATOM 729 O O . GLU A 1 90 ? 6.554 0.431 -16.003 1.00 96.88 90 GLU A O 1
ATOM 734 N N . THR A 1 91 ? 5.392 1.958 -14.832 1.00 97.25 91 THR A N 1
ATOM 735 C CA . THR A 1 91 ? 5.231 1.158 -13.616 1.00 97.25 91 THR A CA 1
ATOM 736 C C . THR A 1 91 ? 3.770 0.867 -13.280 1.00 97.25 91 THR A C 1
ATOM 738 O O . THR A 1 91 ? 2.838 1.529 -13.723 1.00 97.25 91 THR A O 1
ATOM 741 N N . LEU A 1 92 ? 3.561 -0.216 -12.532 1.00 96.50 92 LEU A N 1
ATOM 742 C CA . LEU A 1 92 ? 2.248 -0.779 -12.201 1.00 96.50 92 LEU A CA 1
ATOM 743 C C . LEU A 1 92 ? 1.976 -0.770 -10.689 1.00 96.50 92 LEU A C 1
ATOM 745 O O . LEU A 1 92 ? 1.098 -1.488 -10.208 1.00 96.50 92 LEU A O 1
ATOM 749 N N . ASP A 1 93 ? 2.751 0.005 -9.931 1.00 97.12 93 ASP A N 1
ATOM 750 C CA . ASP A 1 93 ? 2.530 0.221 -8.506 1.00 97.12 93 ASP A CA 1
ATOM 751 C C . ASP A 1 93 ? 1.196 0.951 -8.267 1.00 97.12 93 ASP A C 1
ATOM 753 O O . ASP A 1 93 ? 0.822 1.884 -8.979 1.00 97.12 93 ASP A O 1
ATOM 757 N N . ILE A 1 94 ? 0.455 0.526 -7.245 1.00 97.25 94 ILE A N 1
ATOM 758 C CA . ILE A 1 94 ? -0.840 1.112 -6.899 1.00 97.25 94 ILE A CA 1
ATOM 759 C C . ILE A 1 94 ? -0.588 2.323 -6.005 1.00 97.25 94 ILE A C 1
ATOM 761 O O . ILE A 1 94 ? -0.150 2.186 -4.861 1.00 97.25 94 ILE A O 1
ATOM 765 N N . VAL A 1 95 ? -0.882 3.514 -6.518 1.00 96.69 95 VAL A N 1
ATOM 766 C CA . VAL A 1 95 ? -0.651 4.753 -5.773 1.00 96.69 95 VAL A CA 1
ATOM 767 C C . VAL A 1 95 ? -1.581 4.839 -4.560 1.00 96.69 95 VAL A C 1
ATOM 769 O O . VAL A 1 95 ? -2.800 4.681 -4.662 1.00 96.69 95 VAL A O 1
ATOM 772 N N . PHE A 1 96 ? -0.991 5.128 -3.406 1.00 95.44 96 PHE A N 1
ATOM 773 C CA . PHE A 1 96 ? -1.655 5.400 -2.141 1.00 95.44 96 PHE A CA 1
ATOM 774 C C . PHE A 1 96 ? -1.224 6.777 -1.623 1.00 95.44 96 PHE A C 1
ATOM 776 O O . PHE A 1 96 ? -0.057 7.138 -1.798 1.00 95.44 96 PHE A O 1
ATOM 783 N N . PRO A 1 97 ? -2.118 7.545 -0.968 1.00 94.25 97 PRO A N 1
ATOM 784 C CA . PRO A 1 97 ? -1.736 8.794 -0.323 1.00 94.25 97 PRO A CA 1
ATOM 785 C C . PRO A 1 97 ? -0.544 8.596 0.611 1.00 94.25 97 PRO A C 1
ATOM 787 O O . PRO A 1 97 ? -0.548 7.698 1.455 1.00 94.25 97 PRO A O 1
ATOM 790 N N . ASP A 1 98 ? 0.486 9.412 0.431 1.00 91.50 98 ASP A N 1
ATOM 791 C CA . ASP A 1 98 ? 1.741 9.209 1.133 1.00 91.50 98 ASP A CA 1
ATOM 792 C C . ASP A 1 98 ? 1.654 9.538 2.623 1.00 91.50 98 ASP A C 1
ATOM 794 O O . ASP A 1 98 ? 0.696 10.130 3.118 1.00 91.50 98 ASP A O 1
ATOM 798 N N . TRP A 1 99 ? 2.685 9.143 3.361 1.00 92.38 99 TRP A N 1
ATOM 799 C CA . TRP A 1 99 ? 2.771 9.384 4.796 1.00 92.38 99 TRP A CA 1
ATOM 800 C C . TRP A 1 99 ? 2.722 10.882 5.152 1.00 92.38 99 TRP A C 1
ATOM 802 O O . TRP A 1 99 ? 2.240 11.237 6.230 1.00 92.38 99 TRP A O 1
ATOM 812 N N . SER A 1 100 ? 3.167 11.759 4.241 1.00 92.81 100 SER A N 1
ATOM 813 C CA . SER A 1 100 ? 3.367 13.190 4.488 1.00 92.81 100 SER A CA 1
ATOM 814 C C . SER A 1 100 ? 2.066 13.958 4.709 1.00 92.81 100 SER A C 1
ATOM 816 O O . SER A 1 100 ? 2.040 14.939 5.450 1.00 92.81 100 SER A O 1
ATOM 818 N N . PHE A 1 101 ? 0.955 13.487 4.145 1.00 91.62 101 PHE A N 1
ATOM 819 C CA . PHE A 1 101 ? -0.354 14.107 4.362 1.00 91.62 101 PHE A CA 1
ATOM 820 C C . PHE A 1 101 ? -0.879 13.877 5.794 1.00 91.62 101 PHE A C 1
ATOM 822 O O . PHE A 1 101 ? -1.748 14.613 6.262 1.00 91.62 101 PHE A O 1
ATOM 829 N N . TRP A 1 102 ? -0.309 12.917 6.532 1.00 90.00 102 TRP A N 1
ATOM 830 C CA . TRP A 1 102 ? -0.668 12.603 7.918 1.00 90.00 102 TRP A CA 1
ATOM 831 C C . TRP A 1 102 ? 0.366 13.104 8.929 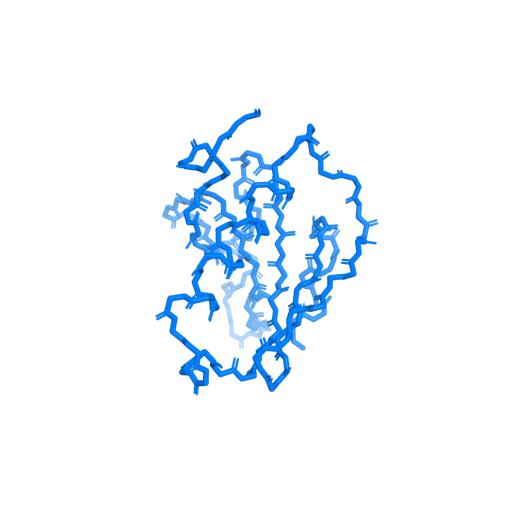1.00 90.00 102 TRP A C 1
ATOM 833 O O . TRP A 1 102 ? -0.003 13.376 10.074 1.00 90.00 102 TRP A O 1
ATOM 843 N N . GLY A 1 103 ? 1.630 13.234 8.524 1.00 86.50 103 GLY A N 1
ATOM 844 C CA . GLY A 1 103 ? 2.704 13.793 9.340 1.00 86.50 103 GLY A CA 1
ATOM 845 C C . GLY A 1 103 ? 4.096 13.297 8.944 1.00 86.50 103 GLY A C 1
ATOM 846 O O . GLY A 1 103 ? 4.288 12.697 7.886 1.00 86.50 103 GLY A O 1
ATOM 847 N N . TRP A 1 104 ? 5.073 13.576 9.810 1.00 80.69 104 TRP A N 1
ATOM 848 C CA . TRP A 1 104 ? 6.480 13.198 9.660 1.00 80.69 104 TRP A CA 1
ATOM 849 C C . TRP A 1 104 ? 7.078 12.769 10.999 1.00 80.69 104 TRP A C 1
ATOM 851 O O . TRP A 1 104 ? 6.796 13.448 12.011 1.00 80.69 104 TRP A O 1
#